Protein AF-A0A2G4JC98-F1 (afdb_monomer_lite)

Foldseek 3Di:
DVVLLVLLVVLLCLLLVLLCCLVVPVLVVQLVVQCVVPVPCSNVVSLVVSLVSLLVSLVSNVVSLVSNVVSLVVCCVVDDDDPVSVVLVVLSVLLNVLSVVLNVCVVCVVVSSVSSNVSSVVVVVVSVVD

Structure (mmCIF, N/CA/C/O backbone):
data_AF-A0A2G4JC98-F1
#
_entry.id   AF-A0A2G4JC98-F1
#
loop_
_atom_site.group_PDB
_atom_site.id
_atom_site.type_symbol
_atom_site.label_atom_id
_atom_site.label_alt_id
_atom_site.label_comp_id
_atom_site.label_asym_id
_atom_site.label_entity_id
_atom_site.label_seq_id
_atom_site.pdbx_PDB_ins_code
_atom_site.Cartn_x
_atom_site.Cartn_y
_atom_site.Cartn_z
_atom_site.occupancy
_atom_site.B_iso_or_equiv
_atom_site.auth_seq_id
_atom_site.auth_comp_id
_atom_site.auth_asym_id
_atom_site.auth_atom_id
_atom_site.pdbx_PDB_model_num
ATOM 1 N N . MET A 1 1 ? -17.998 -8.841 16.847 1.00 72.44 1 MET A N 1
ATOM 2 C CA . MET A 1 1 ? -16.601 -8.376 17.019 1.00 72.44 1 MET A CA 1
ATOM 3 C C . MET A 1 1 ? -15.626 -9.132 16.116 1.00 72.44 1 MET A C 1
ATOM 5 O O . MET A 1 1 ? -14.888 -8.475 15.397 1.00 72.44 1 MET A O 1
ATOM 9 N N . ILE A 1 2 ? -15.681 -10.474 16.037 1.00 82.62 2 ILE A N 1
ATOM 10 C CA . ILE A 1 2 ? -14.777 -11.268 15.171 1.00 82.62 2 ILE A CA 1
ATOM 11 C C . ILE A 1 2 ? -14.800 -10.835 13.691 1.00 82.62 2 ILE A C 1
ATOM 13 O O . ILE A 1 2 ? -13.745 -10.661 13.094 1.00 82.62 2 ILE A O 1
ATOM 1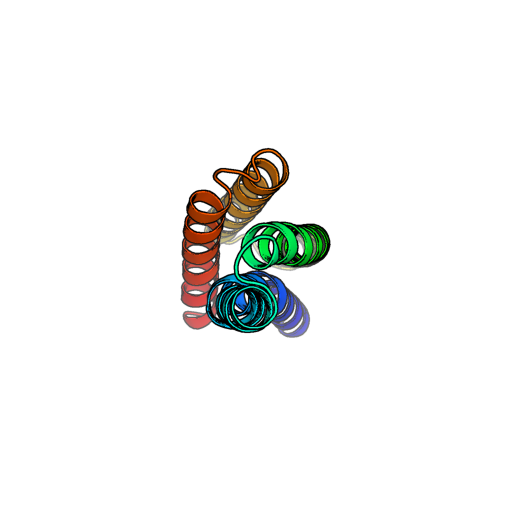7 N N . LEU A 1 3 ? -15.989 -10.584 13.122 1.00 86.38 3 LEU A N 1
ATOM 18 C CA . LEU A 1 3 ? -16.138 -10.205 11.710 1.00 86.38 3 LEU A CA 1
ATOM 19 C C . LEU A 1 3 ? -15.456 -8.869 11.397 1.00 86.38 3 LEU A C 1
ATOM 21 O O . LEU A 1 3 ? -14.743 -8.747 10.411 1.00 86.38 3 LEU A O 1
ATOM 25 N N . LEU A 1 4 ? -15.649 -7.870 12.257 1.00 85.56 4 LEU A N 1
ATOM 26 C CA . LEU A 1 4 ? -15.030 -6.558 12.097 1.00 85.56 4 LEU A CA 1
ATOM 27 C C . LEU A 1 4 ? -13.503 -6.633 12.212 1.00 85.56 4 LEU A C 1
ATOM 29 O O . LEU A 1 4 ? -12.804 -5.943 11.478 1.00 85.56 4 LEU A O 1
ATOM 33 N N . ARG A 1 5 ? -12.992 -7.481 13.115 1.00 85.81 5 ARG A N 1
ATOM 34 C CA . ARG A 1 5 ? -11.552 -7.721 13.258 1.00 85.81 5 ARG A CA 1
ATOM 35 C C . ARG A 1 5 ? -11.007 -8.402 12.006 1.00 85.81 5 ARG A C 1
ATOM 37 O O . ARG A 1 5 ? -9.992 -7.975 11.474 1.00 85.81 5 ARG A O 1
ATOM 44 N N . TYR A 1 6 ? -11.726 -9.396 11.492 1.00 89.38 6 TYR A N 1
ATOM 45 C CA . TYR A 1 6 ? -11.372 -10.071 10.250 1.00 89.38 6 TYR A CA 1
ATOM 46 C C . TYR A 1 6 ? -11.333 -9.103 9.059 1.00 89.38 6 TYR A C 1
ATOM 48 O O . TYR A 1 6 ? -10.345 -9.081 8.337 1.00 89.38 6 TYR A O 1
ATOM 56 N N . LEU A 1 7 ? -12.350 -8.249 8.892 1.00 91.25 7 LEU A N 1
ATOM 57 C CA . LEU A 1 7 ? -12.379 -7.229 7.835 1.00 91.25 7 LEU A CA 1
ATOM 58 C C . LEU A 1 7 ? -11.228 -6.226 7.963 1.00 91.25 7 LEU A C 1
ATOM 60 O O . LEU A 1 7 ? -10.615 -5.869 6.960 1.00 91.25 7 LEU A O 1
ATOM 64 N N . TYR A 1 8 ? -10.912 -5.799 9.187 1.00 89.81 8 TYR A N 1
ATOM 65 C CA . TYR A 1 8 ? -9.787 -4.907 9.454 1.00 89.81 8 TYR A CA 1
ATOM 66 C C . TYR A 1 8 ? -8.448 -5.542 9.053 1.00 89.81 8 TYR A C 1
ATOM 68 O O . TYR A 1 8 ? -7.672 -4.929 8.324 1.00 89.81 8 TYR A O 1
ATOM 76 N N . VAL A 1 9 ? -8.191 -6.782 9.483 1.00 90.50 9 VAL A N 1
ATOM 77 C CA . VAL A 1 9 ? -6.955 -7.507 9.153 1.00 90.50 9 VAL A CA 1
ATOM 78 C C . VAL A 1 9 ? -6.883 -7.816 7.661 1.00 90.50 9 VAL A C 1
ATOM 80 O O . VAL A 1 9 ? -5.826 -7.650 7.065 1.00 90.50 9 VAL A O 1
ATOM 83 N N . LEU A 1 10 ? -7.992 -8.208 7.033 1.00 93.50 10 LEU A N 1
ATOM 84 C CA . LEU A 1 10 ? -8.041 -8.462 5.596 1.00 93.50 10 LEU A CA 1
ATOM 85 C C . LEU A 1 10 ? -7.683 -7.202 4.801 1.00 93.50 10 LEU A C 1
ATOM 87 O O . LEU A 1 10 ? -6.835 -7.261 3.916 1.00 93.50 10 LEU A O 1
ATOM 91 N N . ALA A 1 11 ? -8.276 -6.057 5.145 1.00 93.50 11 ALA A N 1
ATOM 92 C CA . ALA A 1 11 ? -7.955 -4.781 4.514 1.00 93.50 11 ALA A CA 1
ATOM 93 C C . ALA A 1 11 ? -6.488 -4.378 4.749 1.00 93.50 11 ALA A C 1
ATOM 95 O O . ALA A 1 11 ? -5.815 -3.936 3.819 1.00 93.50 11 ALA A O 1
ATOM 96 N N . LEU A 1 12 ? -5.961 -4.607 5.958 1.00 92.19 12 LEU A N 1
ATOM 97 C CA . LEU A 1 12 ? -4.547 -4.388 6.259 1.00 92.19 12 LEU A CA 1
ATOM 98 C C . LEU A 1 12 ? -3.642 -5.275 5.393 1.00 92.19 12 LEU A C 1
ATOM 100 O O . LEU A 1 12 ? -2.667 -4.778 4.845 1.00 92.19 12 LEU A O 1
ATOM 104 N N . VAL A 1 13 ? -3.964 -6.562 5.236 1.00 94.12 13 VAL A N 1
ATOM 105 C CA . VAL A 1 13 ? -3.200 -7.507 4.405 1.00 94.12 13 VAL A CA 1
ATOM 106 C C . VAL A 1 13 ? -3.241 -7.104 2.936 1.00 94.12 13 VAL A C 1
ATOM 108 O O . VAL A 1 13 ? -2.204 -7.124 2.280 1.00 94.12 13 VAL A O 1
ATOM 111 N N . VAL A 1 14 ? -4.403 -6.706 2.417 1.00 95.12 14 VAL A N 1
ATOM 112 C CA . VAL A 1 14 ? -4.537 -6.252 1.026 1.00 95.12 14 VAL A CA 1
ATOM 113 C C . VAL A 1 14 ? -3.689 -5.004 0.779 1.00 95.12 14 VAL A C 1
ATOM 115 O O . VAL A 1 14 ? -2.949 -4.952 -0.202 1.00 95.12 14 VAL A O 1
ATOM 118 N N . TRP A 1 15 ? -3.737 -4.026 1.683 1.00 94.25 15 TRP A N 1
ATOM 119 C CA . TRP A 1 15 ? -2.981 -2.784 1.537 1.00 94.25 15 TRP A CA 1
ATOM 120 C C . TRP A 1 15 ? -1.474 -2.984 1.739 1.00 94.25 15 TRP A C 1
ATOM 122 O O . TRP A 1 15 ? -0.676 -2.667 0.856 1.00 94.25 15 TRP A O 1
ATOM 132 N N . LEU A 1 16 ? -1.078 -3.548 2.882 1.00 91.62 16 LEU A N 1
ATOM 133 C CA . LEU A 1 16 ? 0.321 -3.763 3.251 1.00 91.62 16 LEU A CA 1
ATOM 134 C C . LEU A 1 16 ? 0.981 -4.808 2.351 1.00 91.62 16 LEU A C 1
ATOM 136 O O . LEU A 1 16 ? 2.053 -4.571 1.799 1.00 91.62 16 LEU A O 1
ATOM 140 N N . GLY A 1 17 ? 0.333 -5.961 2.192 1.00 91.12 17 GLY A N 1
ATOM 141 C CA . GLY A 1 17 ? 0.822 -7.047 1.351 1.00 91.12 17 GLY A CA 1
ATOM 142 C C . GLY A 1 17 ? 0.917 -6.619 -0.107 1.00 91.12 17 GLY A C 1
ATOM 143 O O . GLY A 1 17 ? 1.919 -6.908 -0.755 1.00 91.12 17 GLY A O 1
ATOM 144 N N . GLY A 1 18 ? -0.056 -5.844 -0.595 1.00 92.25 18 GLY A N 1
ATOM 145 C CA . GLY A 1 18 ? -0.008 -5.248 -1.926 1.00 92.25 18 GLY A CA 1
ATOM 146 C C . GLY A 1 18 ? 1.234 -4.378 -2.137 1.00 92.25 18 GLY A C 1
ATOM 147 O O . GLY A 1 18 ? 1.933 -4.554 -3.132 1.00 92.25 18 GLY A O 1
ATOM 148 N N . MET A 1 19 ? 1.566 -3.494 -1.186 1.00 90.06 19 MET A N 1
ATOM 149 C CA . MET A 1 19 ? 2.775 -2.657 -1.265 1.00 90.06 19 MET A CA 1
ATOM 150 C C . MET A 1 19 ? 4.066 -3.479 -1.240 1.00 90.06 19 MET A C 1
ATOM 152 O O . MET A 1 19 ? 4.970 -3.229 -2.038 1.00 90.06 19 MET A O 1
ATOM 156 N N . VAL A 1 20 ? 4.145 -4.482 -0.362 1.00 91.25 20 VAL A N 1
ATOM 157 C CA . VAL A 1 20 ? 5.320 -5.359 -0.256 1.00 91.25 20 VAL A CA 1
ATOM 158 C C . VAL A 1 20 ? 5.523 -6.162 -1.541 1.00 91.25 20 VAL A C 1
ATOM 160 O O . VAL A 1 20 ? 6.639 -6.221 -2.051 1.00 91.25 20 VAL A O 1
ATOM 163 N N . VAL A 1 21 ? 4.459 -6.737 -2.108 1.00 93.81 21 VAL A N 1
ATOM 164 C CA . VAL A 1 21 ? 4.531 -7.487 -3.371 1.00 93.81 21 VAL A CA 1
ATOM 165 C C . VAL A 1 21 ? 4.878 -6.562 -4.537 1.00 93.81 21 VAL A C 1
ATOM 167 O O . VAL A 1 21 ? 5.707 -6.921 -5.374 1.00 93.81 21 VAL A O 1
ATOM 170 N N . ALA A 1 22 ? 4.307 -5.357 -4.583 1.00 91.19 22 ALA A N 1
ATOM 171 C CA . ALA A 1 22 ? 4.612 -4.388 -5.628 1.00 91.19 22 ALA A CA 1
ATOM 172 C C . ALA A 1 22 ? 6.097 -3.994 -5.624 1.00 91.19 22 ALA A C 1
ATOM 174 O O . ALA A 1 22 ? 6.755 -4.082 -6.658 1.00 91.19 22 ALA A O 1
ATOM 175 N N . GLY A 1 23 ? 6.644 -3.612 -4.467 1.00 88.81 23 GLY A N 1
ATOM 176 C CA . GLY A 1 23 ? 8.042 -3.188 -4.354 1.00 88.81 23 GLY A CA 1
ATOM 177 C C . GLY A 1 23 ? 9.050 -4.339 -4.414 1.00 88.81 23 GLY A C 1
ATOM 178 O O . GLY A 1 23 ? 10.089 -4.211 -5.053 1.00 88.81 23 GLY A O 1
ATOM 179 N N . GLY A 1 24 ? 8.751 -5.464 -3.763 1.00 90.19 24 GLY A N 1
ATOM 180 C CA . GLY A 1 24 ? 9.685 -6.582 -3.616 1.00 90.19 24 GLY A CA 1
ATOM 181 C C . GLY A 1 24 ? 9.687 -7.570 -4.779 1.00 90.19 24 GLY A C 1
ATOM 182 O O . GLY A 1 24 ? 10.698 -8.226 -5.009 1.00 90.19 24 GLY A O 1
ATOM 183 N N . VAL A 1 25 ? 8.576 -7.685 -5.515 1.00 95.00 25 VAL A N 1
ATOM 184 C CA . VAL A 1 25 ? 8.422 -8.693 -6.577 1.00 95.00 25 VAL A CA 1
ATOM 185 C C . VAL A 1 25 ? 8.084 -8.046 -7.912 1.00 95.00 25 VAL A C 1
ATOM 187 O O . VAL A 1 25 ? 8.796 -8.267 -8.893 1.00 95.00 25 VAL A O 1
ATOM 190 N N . ALA A 1 26 ? 7.030 -7.228 -7.973 1.00 94.12 26 ALA A N 1
ATOM 191 C CA . ALA A 1 26 ? 6.547 -6.694 -9.244 1.00 94.12 26 ALA A CA 1
ATOM 192 C C . ALA A 1 26 ? 7.549 -5.721 -9.881 1.00 94.12 26 ALA A C 1
ATOM 194 O O . ALA A 1 26 ? 7.880 -5.885 -11.053 1.00 94.12 26 ALA A O 1
ATOM 195 N N . ALA A 1 27 ? 8.081 -4.757 -9.121 1.00 92.81 27 ALA A N 1
ATOM 196 C CA . ALA A 1 27 ? 9.081 -3.816 -9.625 1.00 92.81 27 ALA A CA 1
ATOM 197 C C . ALA A 1 27 ? 10.324 -4.531 -10.190 1.00 92.81 27 ALA A C 1
ATOM 199 O O . ALA A 1 27 ? 10.599 -4.351 -11.377 1.00 92.81 27 ALA A O 1
ATOM 200 N N . PRO A 1 28 ? 11.046 -5.384 -9.434 1.00 95.19 28 PRO A N 1
ATOM 201 C CA . PRO A 1 28 ? 12.211 -6.086 -9.972 1.00 95.19 28 PRO A CA 1
ATOM 202 C C . PRO A 1 28 ? 11.891 -6.897 -11.230 1.00 95.19 28 PRO A C 1
ATOM 204 O O . PRO A 1 28 ? 12.647 -6.842 -12.195 1.00 95.19 28 PRO A O 1
ATOM 207 N N . SER A 1 29 ? 10.742 -7.579 -11.252 1.00 96.88 29 SER A N 1
ATOM 208 C CA . SER A 1 29 ? 10.322 -8.399 -12.394 1.00 96.88 29 SER A CA 1
ATOM 209 C C . SER A 1 29 ? 10.063 -7.557 -13.646 1.00 96.88 29 SER A C 1
ATOM 211 O O . SER A 1 29 ? 10.560 -7.880 -14.723 1.00 96.88 29 SER A O 1
ATOM 213 N N . ILE A 1 30 ? 9.327 -6.448 -13.514 1.00 96.56 30 ILE A N 1
ATOM 214 C CA . ILE A 1 30 ? 9.005 -5.548 -14.632 1.00 96.56 30 ILE A CA 1
ATOM 215 C C . ILE A 1 30 ? 10.281 -4.910 -15.190 1.00 96.56 30 ILE A C 1
ATOM 217 O O . ILE A 1 30 ? 10.475 -4.872 -16.405 1.00 96.56 30 ILE A O 1
ATOM 221 N N . PHE A 1 31 ? 11.161 -4.419 -14.313 1.00 95.38 31 PHE A N 1
ATOM 222 C CA . PHE A 1 31 ? 12.402 -3.772 -14.732 1.00 95.38 31 PHE A CA 1
ATOM 223 C C . PHE A 1 31 ? 13.389 -4.756 -15.363 1.00 95.38 31 PHE A C 1
ATOM 225 O O . PHE A 1 31 ? 14.001 -4.392 -16.364 1.00 95.38 31 PHE A O 1
ATOM 232 N N . ALA A 1 32 ? 13.518 -5.977 -14.834 1.00 96.50 32 ALA A N 1
ATOM 233 C CA . ALA A 1 32 ? 14.392 -7.000 -15.403 1.00 96.50 32 ALA A CA 1
ATOM 234 C C . ALA A 1 32 ? 13.962 -7.374 -16.828 1.00 96.50 32 ALA A C 1
ATOM 236 O O . ALA A 1 32 ? 14.750 -7.242 -17.760 1.00 96.50 32 ALA A O 1
ATOM 237 N N . VAL A 1 33 ? 12.687 -7.737 -17.010 1.00 97.38 33 VAL A N 1
ATOM 238 C CA . VAL A 1 33 ? 12.165 -8.192 -18.309 1.00 97.38 33 VAL A CA 1
ATOM 239 C C . VAL A 1 33 ? 12.223 -7.084 -19.364 1.00 97.38 33 VAL A C 1
ATOM 241 O O . VAL A 1 33 ? 12.646 -7.321 -20.493 1.00 97.38 33 VAL A O 1
ATOM 244 N N . LEU A 1 34 ? 11.817 -5.856 -19.024 1.00 96.44 34 LEU A N 1
ATOM 245 C CA . LEU A 1 34 ? 11.756 -4.777 -20.015 1.00 96.44 34 LEU A CA 1
ATOM 246 C C . LEU A 1 34 ? 13.132 -4.213 -20.377 1.00 96.44 34 LEU A C 1
ATOM 248 O O . LEU A 1 34 ? 13.330 -3.835 -21.530 1.00 96.44 34 LEU A O 1
ATOM 252 N N . GLN A 1 35 ? 14.080 -4.161 -19.435 1.00 95.50 35 GLN A N 1
ATOM 253 C CA . GLN A 1 35 ? 15.458 -3.758 -19.742 1.00 95.50 35 GLN A CA 1
ATOM 254 C C . GLN A 1 35 ? 16.180 -4.796 -20.602 1.00 95.50 35 GLN A C 1
ATOM 256 O O . GLN A 1 35 ? 16.955 -4.407 -21.473 1.00 95.50 35 GLN A O 1
ATOM 261 N N . GLU A 1 36 ? 15.914 -6.085 -20.382 1.00 96.12 36 GLU A N 1
ATOM 262 C CA . GLU A 1 36 ? 16.445 -7.163 -21.220 1.00 96.12 36 GLU A CA 1
ATOM 263 C C . GLU A 1 36 ? 15.876 -7.096 -22.644 1.00 96.12 36 GLU A C 1
ATOM 265 O O . GLU A 1 36 ? 16.622 -7.223 -23.612 1.00 96.12 36 GLU A O 1
ATOM 270 N N . TRP A 1 37 ? 14.575 -6.816 -22.782 1.00 95.38 37 TRP A N 1
ATOM 271 C CA . TRP A 1 37 ? 13.928 -6.668 -24.087 1.00 95.38 37 TRP A CA 1
ATOM 272 C C . TRP A 1 37 ? 14.450 -5.468 -24.895 1.00 95.38 37 TRP A C 1
ATOM 274 O O . TRP A 1 37 ? 14.668 -5.586 -26.101 1.00 95.38 37 TRP A O 1
ATOM 284 N N . ASN A 1 38 ? 14.650 -4.310 -24.254 1.00 94.12 38 ASN A N 1
ATOM 285 C CA . ASN A 1 38 ? 15.201 -3.122 -24.907 1.00 94.12 38 ASN A CA 1
ATOM 286 C C . ASN A 1 38 ? 16.119 -2.336 -23.948 1.00 94.12 38 ASN A C 1
ATOM 288 O O . ASN A 1 38 ? 15.619 -1.622 -23.073 1.00 94.12 38 ASN A O 1
ATOM 292 N N . PRO A 1 39 ? 17.450 -2.373 -24.144 1.00 91.31 39 PRO A N 1
ATOM 293 C CA . PRO A 1 39 ? 18.401 -1.715 -23.245 1.00 91.31 39 PRO A CA 1
ATOM 294 C C . PRO A 1 39 ? 18.292 -0.184 -23.213 1.00 91.31 39 PRO A C 1
ATOM 296 O O . PRO A 1 39 ? 18.697 0.436 -22.230 1.00 91.31 39 PRO A O 1
ATOM 299 N N . VAL A 1 40 ? 17.770 0.434 -24.279 1.00 90.94 40 VAL A N 1
ATOM 300 C CA . VAL A 1 40 ? 17.716 1.896 -24.432 1.00 90.94 40 VAL A CA 1
ATOM 301 C C . VAL A 1 40 ? 16.454 2.467 -23.786 1.00 90.94 40 VAL A C 1
ATOM 303 O O . VAL A 1 40 ? 16.534 3.398 -22.987 1.00 90.94 40 VAL A O 1
ATOM 306 N N . GLU A 1 41 ? 15.285 1.894 -24.083 1.00 93.75 41 GLU A N 1
ATOM 307 C CA . GLU A 1 41 ? 13.992 2.430 -23.623 1.00 93.75 41 GLU A CA 1
ATOM 308 C C . GLU A 1 41 ? 13.333 1.607 -22.509 1.00 93.75 41 GLU A C 1
ATOM 310 O O . GLU A 1 41 ? 12.465 2.109 -21.787 1.00 93.75 41 GLU A O 1
ATOM 315 N N . GLY A 1 42 ? 13.756 0.357 -22.316 1.00 92.75 42 GLY A N 1
ATOM 316 C CA . GLY A 1 42 ? 13.111 -0.604 -21.424 1.00 92.75 42 GLY A CA 1
ATOM 317 C C . GLY A 1 42 ? 13.020 -0.138 -19.976 1.00 92.75 42 GLY A C 1
ATOM 318 O O . GLY A 1 42 ? 11.999 -0.339 -19.322 1.00 92.75 42 GLY A O 1
ATOM 319 N N . ARG A 1 43 ? 14.037 0.579 -19.481 1.00 92.56 43 ARG A N 1
ATOM 320 C CA . ARG A 1 43 ? 14.016 1.171 -18.132 1.00 92.56 43 ARG A CA 1
ATOM 321 C C . ARG A 1 43 ? 12.930 2.238 -17.978 1.00 92.56 43 ARG A C 1
ATOM 323 O O . ARG A 1 43 ? 12.275 2.287 -16.939 1.00 92.56 43 ARG A O 1
ATOM 330 N N . VAL A 1 44 ? 12.746 3.092 -18.984 1.00 93.81 44 VAL A N 1
ATOM 331 C CA . VAL A 1 44 ? 11.735 4.160 -18.951 1.00 93.81 44 VAL A CA 1
ATOM 332 C C . VAL A 1 44 ? 10.339 3.553 -19.041 1.00 93.81 44 VAL A C 1
ATOM 334 O O . VAL A 1 44 ? 9.455 3.929 -18.271 1.00 93.81 44 VAL A O 1
ATOM 337 N N . LEU A 1 45 ? 10.150 2.574 -19.929 1.00 95.12 45 LEU A N 1
ATOM 338 C CA . LEU A 1 45 ? 8.883 1.864 -20.063 1.00 95.12 45 LEU A CA 1
ATOM 339 C C . LEU A 1 45 ? 8.523 1.100 -18.780 1.00 95.12 45 LEU A C 1
ATOM 341 O O . LEU A 1 45 ? 7.389 1.199 -18.321 1.00 95.12 45 LEU A O 1
ATOM 345 N N . ALA A 1 46 ? 9.492 0.431 -18.149 1.00 94.56 46 ALA A N 1
ATOM 346 C CA . ALA A 1 46 ? 9.307 -0.233 -16.859 1.00 94.56 46 ALA A CA 1
ATOM 347 C C . ALA A 1 46 ? 8.851 0.732 -15.764 1.00 94.56 46 ALA A C 1
ATOM 349 O O . ALA A 1 46 ? 7.914 0.424 -15.030 1.00 94.56 46 ALA A O 1
ATOM 350 N N . GLY A 1 47 ? 9.454 1.923 -15.703 1.00 92.00 47 GLY A N 1
ATOM 351 C CA . GLY A 1 47 ? 9.025 2.978 -14.788 1.00 92.00 47 GLY A CA 1
ATOM 352 C C . GLY A 1 47 ? 7.578 3.415 -15.018 1.00 92.00 47 GLY A C 1
ATOM 353 O O . GLY A 1 47 ? 6.837 3.580 -14.055 1.00 92.00 47 GLY A O 1
ATOM 354 N N . ARG A 1 48 ? 7.143 3.543 -16.279 1.00 93.38 48 ARG A N 1
ATOM 355 C CA . ARG A 1 48 ? 5.750 3.894 -16.616 1.00 93.38 48 ARG A CA 1
ATOM 356 C C . ARG A 1 48 ? 4.768 2.790 -16.234 1.00 93.38 48 ARG A C 1
ATOM 358 O O . ARG A 1 48 ? 3.753 3.077 -15.609 1.00 93.38 48 ARG A O 1
ATOM 365 N N . VAL A 1 49 ? 5.079 1.537 -16.573 1.00 94.88 49 VAL A N 1
ATOM 366 C CA . VAL A 1 49 ? 4.233 0.380 -16.238 1.00 94.88 49 VAL A CA 1
ATOM 367 C C . VAL A 1 49 ? 4.117 0.227 -14.724 1.00 94.88 49 VAL A C 1
ATOM 369 O O . VAL A 1 49 ? 3.015 0.095 -14.199 1.00 94.88 49 VAL A O 1
ATOM 372 N N . PHE A 1 50 ? 5.239 0.289 -14.007 1.00 92.75 50 PHE A N 1
ATOM 373 C CA . PHE A 1 50 ? 5.225 0.197 -12.552 1.00 92.75 50 PHE A CA 1
ATOM 374 C C . PHE A 1 50 ? 4.520 1.396 -11.902 1.00 92.75 50 PHE A C 1
ATOM 376 O O . PHE A 1 50 ? 3.785 1.212 -10.936 1.00 9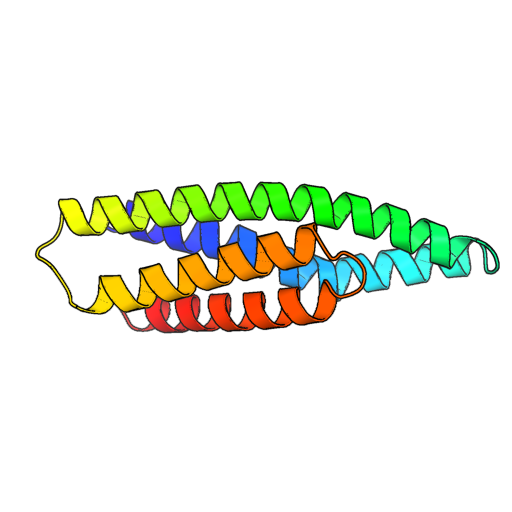2.75 50 PHE A O 1
ATOM 383 N N . GLY A 1 51 ? 4.674 2.604 -12.454 1.00 91.19 51 GLY A N 1
ATOM 384 C CA . GLY A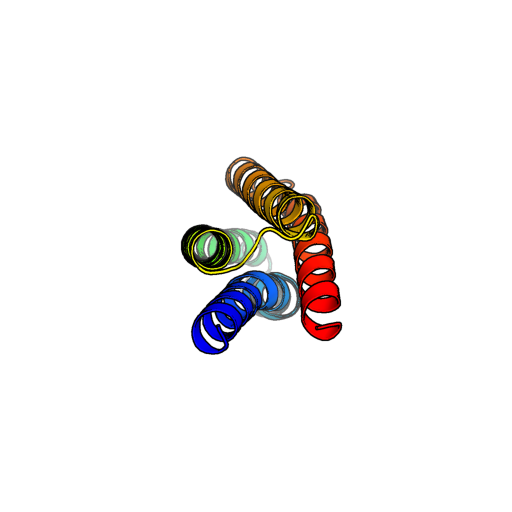 1 51 ? 3.950 3.796 -12.008 1.00 91.19 51 GLY A CA 1
ATOM 385 C C . GLY A 1 51 ? 2.430 3.649 -12.125 1.00 91.19 51 GLY A C 1
ATOM 386 O O . GLY A 1 51 ? 1.716 3.934 -11.168 1.00 91.19 51 GLY A O 1
ATOM 387 N N . GLU A 1 52 ? 1.937 3.119 -13.245 1.00 93.50 52 GLU A N 1
ATOM 388 C CA . GLU A 1 52 ? 0.512 2.812 -13.439 1.00 93.50 52 GLU A CA 1
ATOM 389 C C . GLU A 1 52 ? 0.011 1.756 -12.436 1.00 93.50 52 GLU A C 1
ATOM 391 O O . GLU A 1 52 ? -1.071 1.887 -11.859 1.00 93.50 52 GLU A O 1
ATOM 396 N N . VAL A 1 53 ? 0.809 0.714 -12.174 1.00 92.69 53 VAL A N 1
ATOM 397 C CA . VAL A 1 53 ? 0.491 -0.295 -11.148 1.00 92.69 53 VAL A CA 1
ATOM 398 C C . VAL A 1 53 ? 0.404 0.344 -9.760 1.00 92.69 53 VAL A C 1
ATOM 400 O O . VAL A 1 53 ? -0.548 0.069 -9.028 1.00 92.69 53 VAL A O 1
ATOM 403 N N . LEU A 1 54 ? 1.353 1.216 -9.405 1.00 90.50 54 LEU A N 1
ATOM 404 C CA . LEU A 1 54 ? 1.335 1.945 -8.135 1.00 90.50 54 LEU A CA 1
ATOM 405 C C . LEU A 1 54 ? 0.099 2.834 -8.006 1.00 90.50 54 LEU A C 1
ATOM 407 O O . LEU A 1 54 ? -0.529 2.822 -6.952 1.00 90.50 54 LEU A O 1
ATOM 411 N N . GLN A 1 55 ? -0.307 3.535 -9.067 1.00 91.19 55 GLN A N 1
ATOM 412 C CA . GLN A 1 55 ? -1.495 4.388 -9.033 1.00 91.19 55 GLN A CA 1
ATOM 413 C C . GLN A 1 55 ? -2.762 3.586 -8.702 1.00 91.19 55 GLN A C 1
ATOM 415 O O . GLN A 1 55 ? -3.562 3.979 -7.851 1.00 91.19 55 GLN A O 1
ATOM 420 N N . ARG A 1 56 ? -2.926 2.405 -9.308 1.00 93.25 56 ARG A N 1
ATOM 421 C CA . ARG A 1 56 ? -4.034 1.487 -8.984 1.00 93.25 56 ARG A CA 1
ATOM 422 C C . ARG A 1 56 ? -3.934 0.953 -7.558 1.00 93.25 56 ARG A C 1
ATOM 424 O O . ARG A 1 56 ? -4.950 0.795 -6.881 1.00 93.25 56 ARG A O 1
ATOM 431 N N . LEU A 1 57 ? -2.715 0.693 -7.094 1.00 92.38 57 LEU A N 1
ATOM 432 C CA . LEU A 1 57 ? -2.467 0.227 -5.739 1.00 92.38 57 LEU A CA 1
ATOM 433 C C . LEU A 1 57 ? -2.781 1.301 -4.689 1.00 92.38 57 LEU A C 1
ATOM 435 O O . LEU A 1 57 ? -3.292 0.960 -3.625 1.00 92.38 57 LEU A O 1
ATOM 439 N N . TYR A 1 58 ? -2.552 2.584 -4.981 1.00 91.19 58 TYR A N 1
ATOM 440 C CA . TYR A 1 58 ? -2.948 3.686 -4.100 1.00 91.19 58 TYR A CA 1
ATOM 441 C C . TYR A 1 58 ? -4.464 3.771 -3.946 1.00 91.19 58 TYR A C 1
ATOM 443 O O . TYR A 1 58 ? -4.951 3.841 -2.818 1.00 91.19 58 TYR A O 1
ATOM 451 N N . TRP A 1 59 ? -5.222 3.636 -5.038 1.00 93.19 59 TRP A N 1
ATOM 452 C CA . TRP A 1 59 ? -6.685 3.538 -4.971 1.00 93.19 59 TRP A CA 1
ATOM 453 C C . TRP A 1 59 ? -7.158 2.360 -4.112 1.00 93.19 59 TRP A C 1
ATOM 455 O O . TRP A 1 59 ? -8.047 2.523 -3.272 1.00 93.19 59 TRP A O 1
ATOM 465 N N . LEU A 1 60 ? -6.532 1.189 -4.266 1.00 94.00 60 LEU A N 1
ATOM 466 C CA . LEU A 1 60 ? -6.810 0.025 -3.422 1.00 94.00 60 LEU A CA 1
ATOM 467 C C . LEU A 1 60 ? -6.443 0.283 -1.950 1.00 94.00 60 LEU A C 1
ATOM 469 O O . LEU A 1 60 ? -7.163 -0.145 -1.045 1.00 94.00 60 LEU A O 1
ATOM 473 N N . GLY A 1 61 ? -5.355 1.014 -1.707 1.00 92.44 61 GLY A N 1
ATOM 474 C CA . GLY A 1 61 ? -4.933 1.465 -0.385 1.00 92.44 61 GLY A CA 1
ATOM 475 C C . GLY A 1 61 ? -5.966 2.377 0.272 1.00 92.44 61 GLY A C 1
ATOM 476 O O . GLY A 1 61 ? -6.347 2.133 1.414 1.00 92.44 61 GLY A O 1
ATOM 477 N N . TYR A 1 62 ? -6.507 3.360 -0.453 1.00 93.31 62 TYR A N 1
ATOM 478 C CA . TYR A 1 62 ? -7.572 4.232 0.056 1.00 93.31 62 TYR A CA 1
ATOM 479 C C . TYR A 1 62 ? -8.863 3.464 0.353 1.00 93.31 62 TYR A C 1
ATOM 481 O O . TYR A 1 62 ? -9.476 3.680 1.400 1.00 93.31 62 TYR A O 1
ATOM 489 N N . ALA A 1 63 ? -9.250 2.523 -0.514 1.00 95.50 63 ALA A N 1
ATOM 490 C CA . ALA A 1 63 ? -10.396 1.652 -0.263 1.00 95.50 63 ALA A CA 1
ATOM 491 C C . ALA A 1 63 ? -10.193 0.803 1.005 1.00 95.50 63 ALA A C 1
ATOM 493 O O . ALA A 1 63 ? -11.076 0.725 1.860 1.00 95.50 63 ALA A O 1
ATOM 494 N N . SER A 1 64 ? -9.002 0.225 1.171 1.00 93.69 64 SER A N 1
ATOM 495 C CA . SER A 1 64 ? -8.640 -0.568 2.350 1.00 93.69 64 SER A CA 1
ATOM 496 C C . SER A 1 64 ? -8.628 0.283 3.622 1.00 93.69 64 SER A C 1
ATOM 498 O O . SER A 1 64 ? -9.185 -0.120 4.642 1.00 93.69 64 SER A O 1
ATOM 500 N N . ALA A 1 65 ? -8.080 1.497 3.555 1.00 92.50 65 ALA A N 1
ATOM 501 C CA . ALA A 1 65 ? -8.087 2.448 4.659 1.00 92.50 65 ALA A CA 1
ATOM 502 C C . ALA A 1 65 ? -9.512 2.830 5.084 1.00 92.50 65 ALA A C 1
ATOM 504 O O . ALA A 1 65 ? -9.799 2.878 6.281 1.00 92.50 65 ALA A O 1
ATOM 505 N N . ALA A 1 66 ? -10.422 3.043 4.128 1.00 94.12 66 ALA A N 1
ATOM 506 C CA . ALA A 1 66 ? -11.827 3.315 4.417 1.00 94.12 66 ALA A CA 1
ATOM 507 C C . ALA A 1 66 ? -12.490 2.137 5.149 1.00 94.12 66 ALA A C 1
ATOM 509 O O . ALA A 1 66 ? -13.134 2.338 6.181 1.00 94.12 66 ALA A O 1
ATOM 510 N N . VAL A 1 67 ? -12.271 0.903 4.680 1.00 94.44 67 VAL A N 1
ATOM 511 C CA . VAL A 1 67 ? -12.771 -0.312 5.346 1.00 94.44 67 VAL A CA 1
ATOM 512 C C . VAL A 1 67 ? -12.224 -0.420 6.771 1.00 94.44 67 VAL A C 1
ATOM 514 O O . VAL A 1 67 ? -12.992 -0.638 7.709 1.00 94.44 67 VAL A O 1
ATOM 517 N N . MET A 1 68 ? -10.919 -0.209 6.960 1.00 91.00 68 MET A N 1
ATOM 518 C CA . MET A 1 68 ? -10.282 -0.236 8.279 1.00 91.00 68 MET A CA 1
ATOM 519 C C . MET A 1 68 ? -10.843 0.844 9.206 1.00 91.00 68 MET A C 1
ATOM 521 O O . MET A 1 68 ? -11.128 0.559 10.368 1.00 91.00 68 MET A O 1
ATOM 525 N N . PHE A 1 69 ? -11.051 2.062 8.705 1.00 91.00 69 PHE A N 1
ATOM 526 C CA . PHE A 1 69 ? -11.588 3.172 9.487 1.00 91.00 69 PHE A CA 1
ATOM 527 C C . PHE A 1 69 ? -13.032 2.911 9.928 1.00 91.00 69 PHE A C 1
ATOM 529 O O . PHE A 1 69 ? -13.368 3.110 11.098 1.00 91.00 69 PHE A O 1
ATOM 536 N N . VAL A 1 70 ? -13.879 2.398 9.029 1.00 91.31 70 VAL A N 1
ATOM 537 C CA . VAL A 1 70 ? -15.258 2.000 9.353 1.00 91.31 70 VAL A CA 1
ATOM 538 C C . VAL A 1 70 ? -15.255 0.869 10.379 1.00 91.31 70 VAL A C 1
ATOM 540 O O . VAL A 1 70 ? -15.975 0.943 11.377 1.00 91.31 70 VAL A O 1
ATOM 543 N N . ALA A 1 71 ? -14.405 -0.143 10.192 1.00 89.12 71 ALA A N 1
ATOM 544 C CA . ALA A 1 71 ? -14.319 -1.280 11.100 1.00 89.12 71 ALA A CA 1
ATOM 545 C C . ALA A 1 71 ? -13.845 -0.881 12.509 1.00 89.12 71 ALA A C 1
ATOM 547 O O . ALA A 1 71 ? -14.386 -1.368 13.507 1.00 89.12 71 ALA A O 1
ATOM 548 N N . LEU A 1 72 ? -12.873 0.032 12.598 1.00 85.94 72 LEU A N 1
ATOM 549 C CA . LEU A 1 72 ? -12.365 0.579 13.857 1.00 85.94 72 LEU A CA 1
ATOM 550 C C . LEU A 1 72 ? -13.432 1.438 14.559 1.00 85.94 72 LEU A C 1
ATOM 552 O O . LEU A 1 72 ? -13.656 1.306 15.765 1.00 85.94 72 LEU A O 1
ATOM 556 N N . THR A 1 73 ? -14.123 2.293 13.801 1.00 86.75 73 THR A N 1
ATOM 557 C CA . THR A 1 73 ? -15.181 3.176 14.317 1.00 86.75 73 THR A CA 1
ATOM 558 C C . THR A 1 73 ? -16.365 2.374 14.846 1.00 86.75 73 THR A C 1
ATOM 560 O O . THR A 1 73 ? -16.845 2.630 15.951 1.00 86.75 73 THR A O 1
ATOM 563 N N . LEU A 1 74 ? -16.810 1.354 14.109 1.00 87.19 74 LEU A N 1
ATOM 564 C CA . LEU A 1 74 ? -17.935 0.521 14.523 1.00 87.19 74 LEU A CA 1
ATOM 565 C C . LEU A 1 74 ? -17.581 -0.335 15.750 1.00 87.19 74 LEU A C 1
ATOM 567 O O . LEU A 1 74 ? -18.410 -0.485 16.645 1.00 87.19 74 LEU A O 1
ATOM 571 N N . HIS A 1 75 ? -16.330 -0.797 15.871 1.00 82.38 75 HIS A N 1
ATOM 572 C CA . HIS A 1 75 ? -15.835 -1.405 17.112 1.00 82.38 75 HIS A CA 1
ATOM 573 C C . HIS A 1 75 ? -15.922 -0.462 18.314 1.00 82.38 75 HIS A C 1
ATOM 575 O O . HIS A 1 75 ? -16.299 -0.895 19.401 1.00 82.38 75 HIS A O 1
ATOM 581 N N . ARG A 1 76 ? -15.597 0.824 18.132 1.00 78.06 76 ARG A N 1
ATOM 582 C CA . ARG A 1 76 ? -15.702 1.834 19.194 1.00 78.06 76 ARG A CA 1
ATOM 583 C C . ARG A 1 76 ? -17.149 2.106 19.606 1.00 78.06 76 ARG A C 1
ATOM 585 O O . ARG A 1 76 ? -17.391 2.381 20.776 1.00 78.06 76 ARG A O 1
ATOM 592 N N . LEU A 1 77 ? -18.089 2.088 18.664 1.00 82.44 77 LEU A N 1
ATOM 593 C CA . LEU A 1 77 ? -19.508 2.330 18.951 1.00 82.44 77 LEU A CA 1
ATOM 594 C C . LEU A 1 77 ? -20.169 1.130 19.643 1.00 82.44 77 LEU A C 1
ATOM 596 O O . LEU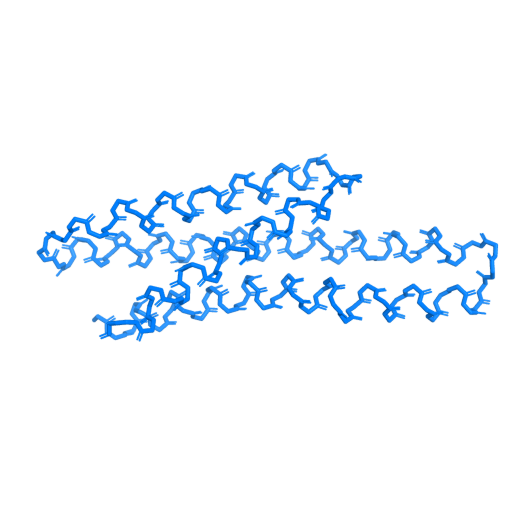 A 1 77 ? -21.025 1.320 20.501 1.00 82.44 77 LEU A O 1
ATOM 600 N N . LEU A 1 78 ? -19.754 -0.090 19.292 1.00 80.94 78 LEU A N 1
ATOM 601 C CA . LEU A 1 78 ? -20.328 -1.336 19.811 1.00 80.94 78 LEU A CA 1
ATOM 602 C C . LEU A 1 78 ? -19.613 -1.889 21.061 1.00 80.94 78 LEU A C 1
ATOM 604 O O . LEU A 1 78 ? -20.098 -2.851 21.653 1.00 80.94 78 LEU A O 1
ATOM 608 N N . GLY A 1 79 ? -18.464 -1.332 21.461 1.00 67.69 79 GLY A N 1
ATOM 609 C CA . GLY A 1 79 ? -17.658 -1.804 22.593 1.00 67.69 79 GLY A CA 1
ATOM 610 C C . GLY A 1 79 ? -17.291 -0.695 23.584 1.00 67.69 79 GLY A C 1
ATOM 611 O O . GLY A 1 79 ? -16.965 0.425 23.192 1.00 67.69 79 GLY A O 1
ATOM 612 N N . ALA A 1 80 ? -17.313 -1.005 24.886 1.00 55.22 80 ALA A N 1
ATOM 613 C CA . ALA A 1 80 ? -16.920 -0.072 25.943 1.00 55.22 80 ALA A CA 1
ATOM 614 C C . ALA A 1 80 ? -15.450 0.371 25.774 1.00 55.22 80 ALA A C 1
ATOM 616 O O . ALA A 1 80 ? -14.534 -0.444 25.681 1.00 55.22 80 ALA A O 1
ATOM 617 N N . ARG A 1 81 ? -15.267 1.693 25.694 1.00 59.59 81 ARG A N 1
ATOM 618 C CA . ARG A 1 81 ? -14.071 2.442 25.264 1.00 59.59 81 ARG A CA 1
ATOM 619 C C . ARG A 1 81 ? -12.723 1.917 25.801 1.00 59.59 81 ARG A C 1
ATOM 621 O O . ARG A 1 81 ? -12.398 2.173 26.959 1.00 59.59 81 ARG A O 1
ATOM 628 N N . PRO A 1 82 ? -11.848 1.367 24.939 1.00 57.91 82 PRO A N 1
ATOM 629 C CA . PRO A 1 82 ? -10.435 1.198 25.251 1.00 57.91 82 PRO A CA 1
ATOM 630 C C . PRO A 1 82 ? -9.605 2.406 24.776 1.00 57.91 82 PRO A C 1
ATOM 632 O O . PRO A 1 82 ? -9.755 2.885 23.651 1.00 57.91 82 PRO A O 1
ATOM 635 N N . ILE A 1 83 ? -8.631 2.820 25.595 1.00 58.50 83 ILE A N 1
ATOM 636 C CA . ILE A 1 83 ? -7.566 3.807 25.287 1.00 58.50 83 ILE A CA 1
ATOM 637 C C . ILE A 1 83 ? -6.794 3.459 23.993 1.00 58.50 83 ILE A C 1
ATOM 639 O O . ILE A 1 83 ? -6.265 4.330 23.306 1.00 58.50 83 ILE A O 1
ATOM 643 N N . ARG A 1 84 ? -6.791 2.178 23.605 1.00 70.12 84 ARG A N 1
ATOM 644 C CA . ARG A 1 84 ? -6.075 1.626 22.442 1.00 70.12 84 ARG A CA 1
ATOM 645 C C . ARG A 1 84 ? -6.610 2.108 21.085 1.00 70.12 84 ARG A C 1
ATOM 647 O O . ARG A 1 84 ? -5.887 2.023 20.096 1.00 70.12 84 ARG A O 1
ATOM 654 N N . TYR A 1 85 ? -7.834 2.648 21.032 1.00 75.44 85 TYR A N 1
ATOM 655 C CA . TYR A 1 85 ? -8.422 3.192 19.800 1.00 75.44 85 TYR A CA 1
ATOM 656 C C . TYR A 1 85 ? -7.598 4.350 19.226 1.00 75.44 85 TYR A C 1
ATOM 658 O O . TYR A 1 85 ? -7.358 4.395 18.023 1.00 75.44 85 TYR A O 1
ATOM 666 N N . GLY A 1 86 ? -7.152 5.274 20.089 1.00 78.62 86 GLY A N 1
ATOM 667 C CA . GLY A 1 86 ? -6.438 6.476 19.654 1.00 78.62 86 GLY A CA 1
ATOM 668 C C . GLY A 1 86 ? -5.142 6.136 18.924 1.00 78.62 86 GLY A C 1
ATOM 669 O O . GLY A 1 86 ? -4.901 6.645 17.840 1.00 78.62 86 GLY A O 1
ATOM 670 N N . VAL A 1 87 ? -4.362 5.197 19.464 1.00 84.06 87 VAL A N 1
ATOM 671 C CA . VAL A 1 87 ? -3.093 4.760 18.862 1.00 84.06 87 VAL A CA 1
ATOM 672 C C . VAL A 1 87 ? -3.312 4.154 17.473 1.00 84.06 87 VAL A C 1
ATOM 674 O O . VAL A 1 87 ? -2.652 4.563 16.521 1.00 84.06 87 VAL A O 1
ATOM 677 N N . ARG A 1 88 ? -4.271 3.228 17.325 1.00 83.81 88 ARG A N 1
ATOM 678 C CA . ARG A 1 88 ? -4.555 2.587 16.028 1.00 83.81 88 ARG A CA 1
ATOM 679 C C . ARG A 1 88 ? -5.069 3.579 14.993 1.00 83.81 88 ARG A C 1
ATOM 681 O O . ARG A 1 88 ? -4.617 3.549 13.855 1.00 83.81 88 ARG A O 1
ATOM 688 N N . ALA A 1 89 ? -5.979 4.466 15.392 1.00 86.75 89 ALA A N 1
ATOM 689 C CA . ALA A 1 89 ? -6.510 5.496 14.508 1.00 86.75 89 ALA A CA 1
ATOM 690 C C . ALA A 1 89 ? -5.406 6.450 14.027 1.00 86.75 89 ALA A C 1
ATOM 692 O O . ALA A 1 89 ? -5.378 6.789 12.848 1.00 86.75 89 ALA A O 1
ATOM 693 N N . THR A 1 90 ? -4.469 6.829 14.902 1.00 88.44 90 THR A N 1
ATOM 694 C CA . THR A 1 90 ?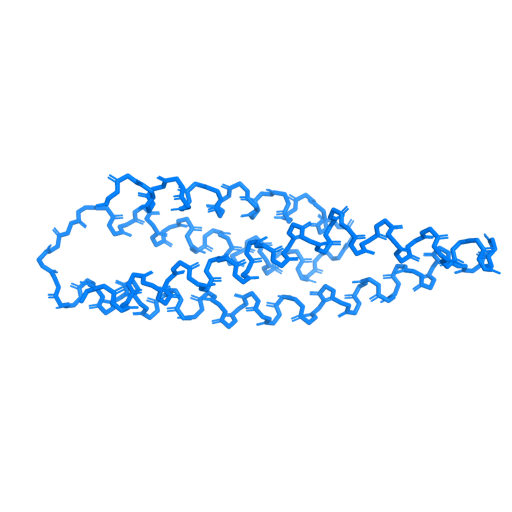 -3.336 7.686 14.529 1.00 88.44 90 THR A CA 1
ATOM 695 C C . THR A 1 90 ? -2.370 6.984 13.575 1.00 88.44 90 THR A C 1
ATOM 697 O O . THR A 1 90 ? -1.944 7.604 12.606 1.00 88.44 90 THR A O 1
ATOM 700 N N . ILE A 1 91 ? -2.050 5.702 13.795 1.00 88.81 91 ILE A N 1
ATOM 701 C CA . ILE A 1 91 ? -1.194 4.935 12.869 1.00 88.81 91 ILE A CA 1
ATOM 702 C C . ILE A 1 91 ? -1.889 4.757 11.513 1.00 88.81 91 ILE A C 1
ATOM 704 O O . ILE A 1 91 ? -1.273 4.940 10.468 1.00 88.81 91 ILE A O 1
ATOM 708 N N . LEU A 1 92 ? -3.188 4.452 11.510 1.00 89.94 92 LEU A N 1
ATOM 709 C CA . LEU A 1 92 ? -3.961 4.354 10.274 1.00 89.94 92 LEU A CA 1
ATOM 710 C C . LEU A 1 92 ? -3.959 5.690 9.515 1.00 89.94 92 LEU A C 1
ATOM 712 O O . LEU A 1 92 ? -3.693 5.724 8.317 1.00 89.94 92 LEU A O 1
ATOM 716 N N . ALA A 1 93 ? -4.207 6.797 10.217 1.00 91.19 93 ALA A N 1
ATOM 717 C CA . ALA A 1 93 ? -4.196 8.131 9.630 1.00 91.19 93 ALA A CA 1
ATOM 718 C C . ALA A 1 93 ? -2.812 8.512 9.081 1.00 91.19 93 ALA A C 1
ATOM 720 O O . ALA A 1 93 ? -2.728 9.082 7.992 1.00 91.19 93 ALA A O 1
ATOM 721 N N . SER A 1 94 ? -1.727 8.168 9.784 1.00 89.62 94 SER A N 1
ATOM 722 C CA . SER A 1 94 ? -0.371 8.433 9.298 1.00 89.62 94 SER A CA 1
ATOM 723 C C . SER A 1 94 ? -0.042 7.610 8.053 1.00 89.62 94 SER A C 1
ATOM 725 O O . SER A 1 94 ? 0.522 8.158 7.111 1.00 89.62 94 SER A O 1
ATOM 727 N N . MET A 1 95 ? -0.460 6.342 7.982 1.00 92.00 95 MET A N 1
ATOM 728 C CA . MET A 1 95 ? -0.309 5.515 6.778 1.00 92.00 95 MET A CA 1
ATOM 729 C C . MET A 1 95 ? -1.054 6.097 5.571 1.00 92.00 95 MET A C 1
ATOM 731 O O . MET A 1 95 ? -0.505 6.133 4.468 1.00 92.00 95 MET A O 1
ATOM 735 N N . VAL A 1 96 ? -2.280 6.597 5.764 1.00 91.44 96 VAL A N 1
ATOM 736 C CA . VAL A 1 96 ? -3.037 7.265 4.690 1.00 91.44 96 VAL A CA 1
ATOM 737 C C . VAL A 1 96 ? -2.322 8.536 4.238 1.00 91.44 96 VAL A C 1
ATOM 739 O O . VAL A 1 96 ? -2.153 8.741 3.038 1.00 91.44 96 VAL A O 1
ATOM 742 N N . ALA A 1 97 ? -1.856 9.362 5.178 1.00 90.00 97 ALA A N 1
ATOM 743 C CA . ALA A 1 97 ? -1.124 10.586 4.866 1.00 90.00 97 ALA A CA 1
ATOM 744 C C . ALA A 1 97 ? 0.168 10.297 4.085 1.00 90.00 97 ALA A C 1
ATOM 746 O O . ALA A 1 97 ? 0.430 10.939 3.072 1.00 90.00 97 ALA A O 1
ATOM 747 N N . LEU A 1 98 ? 0.939 9.289 4.500 1.00 88.81 98 LEU A N 1
ATOM 748 C CA . LEU A 1 98 ? 2.138 8.851 3.784 1.00 88.81 98 LEU A CA 1
ATOM 749 C C . LEU A 1 98 ? 1.808 8.356 2.373 1.00 88.81 98 LEU A C 1
ATOM 751 O O . LEU A 1 98 ? 2.526 8.684 1.433 1.00 88.81 98 LEU A O 1
ATOM 755 N N . THR A 1 99 ? 0.701 7.631 2.210 1.00 87.88 99 THR A N 1
ATOM 756 C CA . THR A 1 99 ? 0.247 7.146 0.898 1.00 87.88 99 THR A CA 1
ATOM 757 C C . THR A 1 99 ? -0.177 8.300 -0.014 1.00 87.88 99 THR A C 1
ATOM 759 O O . THR A 1 99 ? 0.175 8.302 -1.186 1.00 87.88 99 THR A O 1
ATOM 762 N N . LEU A 1 100 ? -0.866 9.320 0.511 1.00 88.94 100 LEU A N 1
ATOM 763 C CA . LEU A 1 100 ? -1.194 10.548 -0.231 1.00 88.94 100 LEU A CA 1
ATOM 764 C C . LEU A 1 100 ? 0.059 11.312 -0.671 1.00 88.94 100 LEU A C 1
ATOM 766 O O . LEU A 1 100 ? 0.152 11.759 -1.811 1.00 88.94 100 LEU A O 1
ATOM 770 N N . VAL A 1 101 ? 1.046 11.442 0.219 1.00 86.88 101 VAL A N 1
ATOM 771 C CA . VAL A 1 101 ? 2.314 12.102 -0.114 1.00 86.88 101 VAL A CA 1
ATOM 772 C C . VAL A 1 101 ? 3.090 11.303 -1.166 1.00 86.88 101 VAL A C 1
ATOM 774 O O . VAL A 1 101 ? 3.702 11.913 -2.044 1.00 86.88 101 VAL A O 1
ATOM 777 N N . ALA A 1 102 ? 3.041 9.968 -1.108 1.00 85.31 102 ALA A N 1
ATOM 778 C CA . ALA A 1 102 ? 3.659 9.077 -2.089 1.00 85.31 102 ALA A CA 1
ATOM 779 C C . ALA A 1 102 ? 3.001 9.169 -3.475 1.00 85.31 102 ALA A C 1
ATOM 781 O O . ALA A 1 102 ? 3.713 9.167 -4.478 1.00 85.31 102 ALA A O 1
ATOM 782 N N . ASP A 1 103 ? 1.670 9.274 -3.523 1.00 83.56 103 ASP A N 1
ATOM 783 C CA . ASP A 1 103 ? 0.898 9.447 -4.759 1.00 83.56 103 ASP A CA 1
ATOM 784 C C . ASP A 1 103 ? 1.231 10.784 -5.437 1.00 83.56 103 ASP A C 1
ATOM 786 O O . ASP A 1 103 ? 1.559 10.832 -6.621 1.00 83.56 103 ASP A O 1
ATOM 790 N N . TYR A 1 104 ? 1.289 11.870 -4.657 1.00 83.44 104 TYR A N 1
ATOM 791 C CA . TYR A 1 104 ? 1.662 13.188 -5.177 1.00 83.44 104 TYR A CA 1
ATOM 792 C C . TYR A 1 104 ? 3.144 13.282 -5.592 1.00 83.44 104 TYR A C 1
ATOM 794 O O . TYR A 1 104 ? 3.481 13.976 -6.550 1.00 83.44 104 TYR A O 1
ATOM 802 N N . ASN A 1 105 ? 4.051 12.584 -4.894 1.00 80.75 105 ASN A N 1
ATOM 803 C CA . ASN A 1 105 ? 5.500 12.647 -5.126 1.00 80.75 105 ASN A CA 1
ATOM 804 C C . ASN A 1 105 ? 6.068 11.319 -5.641 1.00 80.75 105 ASN A C 1
ATOM 806 O O . ASN A 1 105 ? 6.907 10.696 -4.981 1.00 80.75 105 ASN A O 1
ATOM 810 N N . VAL A 1 106 ? 5.686 10.922 -6.858 1.00 68.75 106 VAL A N 1
ATOM 811 C CA . VAL A 1 106 ? 6.118 9.653 -7.479 1.00 68.75 106 VAL A CA 1
ATOM 812 C C . VAL A 1 106 ? 7.646 9.460 -7.450 1.00 68.75 106 VAL A C 1
ATOM 814 O O . VAL A 1 106 ? 8.125 8.351 -7.224 1.00 68.75 106 VAL A O 1
ATOM 817 N N . GLY A 1 107 ? 8.434 10.537 -7.578 1.00 67.44 107 GLY A N 1
ATOM 818 C CA . GLY A 1 107 ? 9.904 10.479 -7.538 1.00 67.44 107 GLY A CA 1
ATOM 819 C C . GLY A 1 107 ? 10.515 10.031 -6.199 1.00 67.44 107 GLY A C 1
ATOM 820 O O . GLY A 1 107 ? 11.604 9.466 -6.194 1.00 67.44 107 GLY A O 1
ATOM 821 N N . HIS A 1 108 ? 9.818 10.226 -5.074 1.00 66.31 108 HIS A N 1
ATOM 822 C CA . HIS A 1 108 ? 10.269 9.820 -3.731 1.00 66.31 108 HIS A CA 1
ATOM 823 C C . HIS A 1 108 ? 9.363 8.755 -3.099 1.00 66.31 108 HIS A C 1
ATOM 825 O O . HIS A 1 108 ? 9.501 8.443 -1.913 1.00 66.31 108 HIS A O 1
ATOM 831 N N . ALA A 1 109 ? 8.456 8.167 -3.885 1.00 72.38 109 ALA A N 1
ATOM 832 C CA . ALA A 1 109 ? 7.461 7.208 -3.416 1.00 72.38 109 ALA A CA 1
ATOM 833 C C . ALA A 1 109 ? 8.074 6.049 -2.614 1.00 72.38 109 ALA A C 1
ATOM 835 O O . ALA A 1 109 ? 7.484 5.602 -1.637 1.00 72.38 109 ALA A O 1
ATOM 836 N N . ASN A 1 110 ? 9.293 5.613 -2.946 1.00 73.44 110 ASN A N 1
ATOM 83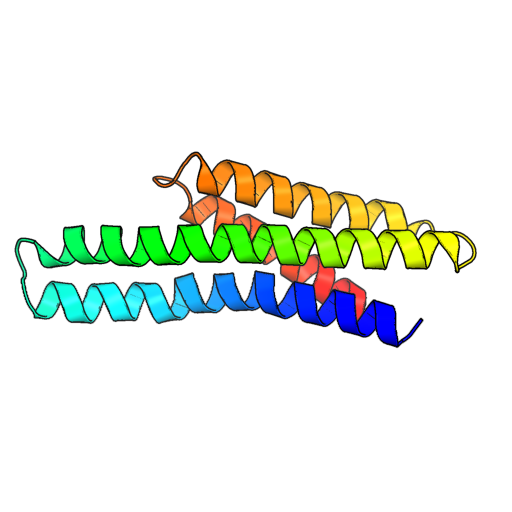7 C CA . ASN A 1 110 ? 9.966 4.505 -2.264 1.00 73.44 110 ASN A CA 1
ATOM 838 C C . ASN A 1 110 ? 10.153 4.734 -0.744 1.00 73.44 110 ASN A C 1
ATOM 840 O O . ASN A 1 110 ? 9.941 3.826 0.064 1.00 73.44 110 ASN A O 1
ATOM 844 N N . ILE A 1 111 ? 10.491 5.962 -0.329 1.00 75.81 111 ILE A N 1
ATOM 845 C CA . ILE A 1 111 ? 10.696 6.295 1.092 1.00 75.81 111 ILE A CA 1
ATOM 846 C C . ILE A 1 111 ? 9.353 6.260 1.834 1.00 75.81 111 ILE A C 1
ATOM 848 O O . ILE A 1 111 ? 9.235 5.658 2.901 1.00 75.81 111 ILE A O 1
ATOM 852 N N . PHE A 1 112 ? 8.318 6.853 1.242 1.00 77.50 112 PHE A N 1
ATOM 853 C CA . PHE A 1 112 ? 6.982 6.913 1.835 1.00 77.50 112 PHE A CA 1
ATOM 854 C C . PHE A 1 112 ? 6.295 5.541 1.884 1.00 77.50 112 PHE A C 1
ATOM 856 O O . PHE A 1 112 ? 5.631 5.221 2.873 1.00 77.50 112 PHE A O 1
ATOM 863 N N . LEU A 1 113 ? 6.514 4.694 0.875 1.00 78.81 113 LEU A N 1
ATOM 864 C CA . LEU A 1 113 ? 6.071 3.299 0.868 1.00 78.81 113 LEU A CA 1
ATOM 865 C C . LEU A 1 113 ? 6.721 2.514 2.011 1.00 78.81 113 LEU A C 1
ATOM 867 O O . LEU A 1 113 ? 6.021 1.845 2.767 1.00 78.81 113 LEU A O 1
ATOM 871 N N . SER A 1 114 ? 8.033 2.664 2.211 1.00 80.00 114 SER A N 1
ATOM 872 C CA . SER A 1 114 ? 8.758 2.011 3.311 1.00 80.00 114 SER A CA 1
ATOM 873 C C . SER A 1 114 ? 8.210 2.415 4.688 1.00 80.00 114 SER A C 1
ATOM 875 O O . SER A 1 114 ? 7.975 1.563 5.544 1.00 80.00 114 SER A O 1
ATOM 877 N N . LEU A 1 115 ? 7.932 3.707 4.895 1.00 83.19 115 LEU A N 1
ATOM 878 C CA . LEU A 1 115 ? 7.322 4.202 6.136 1.00 83.19 115 LEU A CA 1
ATOM 879 C C . LEU A 1 115 ? 5.894 3.671 6.338 1.00 83.19 115 LEU A C 1
ATOM 881 O O . LEU A 1 115 ? 5.513 3.323 7.457 1.00 83.19 115 LEU A O 1
ATOM 885 N N . THR A 1 116 ? 5.121 3.557 5.257 1.00 84.31 116 THR A N 1
ATOM 886 C CA . THR A 1 116 ? 3.768 2.983 5.293 1.00 84.31 116 THR A CA 1
ATOM 887 C C . THR A 1 116 ? 3.814 1.501 5.672 1.00 84.31 116 THR A C 1
ATOM 889 O O . THR A 1 116 ? 3.016 1.051 6.494 1.00 84.31 116 THR A O 1
ATOM 892 N N . VAL A 1 117 ? 4.802 0.756 5.164 1.00 86.44 117 VAL A N 1
ATOM 893 C CA . VAL A 1 117 ? 5.025 -0.652 5.524 1.00 86.44 117 VAL A CA 1
ATOM 894 C C . VAL A 1 117 ? 5.328 -0.807 7.015 1.00 86.44 117 VAL A C 1
ATOM 896 O O . VAL A 1 117 ? 4.745 -1.670 7.669 1.00 86.44 117 VAL A O 1
ATOM 899 N N . ILE A 1 118 ? 6.169 0.060 7.587 1.00 87.25 118 ILE A N 1
ATOM 900 C CA . ILE A 1 118 ? 6.466 0.055 9.029 1.00 87.25 118 ILE A CA 1
ATOM 901 C C . ILE A 1 118 ? 5.192 0.297 9.852 1.00 87.25 118 ILE A C 1
ATOM 903 O O . ILE A 1 118 ? 4.935 -0.426 10.816 1.00 87.25 118 ILE A O 1
ATOM 907 N N . GLY A 1 119 ? 4.365 1.271 9.456 1.00 83.94 119 GLY A N 1
ATOM 908 C CA . GLY A 1 119 ? 3.070 1.525 10.097 1.00 83.94 119 GLY A CA 1
ATOM 909 C C . GLY A 1 119 ? 2.137 0.311 10.038 1.00 83.94 119 GLY A C 1
ATOM 910 O O . GLY A 1 119 ? 1.533 -0.063 11.045 1.00 83.94 119 GLY A O 1
ATOM 911 N N . GLY A 1 120 ? 2.079 -0.362 8.887 1.00 83.62 120 GLY A N 1
ATOM 912 C CA . GLY A 1 120 ? 1.267 -1.563 8.708 1.00 83.62 120 GLY A CA 1
ATOM 913 C C . GLY A 1 120 ? 1.744 -2.736 9.565 1.00 83.62 120 GLY A C 1
ATOM 914 O O . GLY A 1 120 ? 0.926 -3.410 10.190 1.00 83.62 120 GLY A O 1
ATOM 915 N N . LEU A 1 121 ? 3.060 -2.942 9.668 1.00 87.62 121 LEU A N 1
ATOM 916 C CA . LEU A 1 121 ? 3.646 -3.947 10.559 1.00 87.62 121 LEU A CA 1
ATOM 917 C C . LEU A 1 121 ? 3.359 -3.641 12.032 1.00 87.62 121 LEU A C 1
ATOM 919 O O . LEU A 1 121 ? 3.053 -4.557 12.794 1.00 87.62 121 LEU A O 1
ATOM 923 N N . ALA A 1 122 ? 3.390 -2.367 12.434 1.00 85.50 122 ALA A N 1
ATOM 924 C CA . ALA A 1 122 ? 3.017 -1.965 13.787 1.00 85.50 122 ALA A CA 1
ATOM 925 C C . ALA A 1 122 ? 1.546 -2.301 14.099 1.00 85.50 122 ALA A C 1
ATOM 927 O O . ALA A 1 122 ? 1.246 -2.791 15.191 1.00 85.50 122 ALA A O 1
ATOM 928 N N . LEU A 1 123 ? 0.632 -2.104 13.139 1.00 84.00 123 LEU A N 1
ATOM 929 C CA . LEU A 1 123 ? -0.773 -2.504 13.289 1.00 84.00 123 LEU A CA 1
ATOM 930 C C . LEU A 1 123 ? -0.936 -4.027 13.338 1.00 84.00 123 LEU A C 1
ATOM 932 O O . LEU A 1 123 ? -1.689 -4.521 14.175 1.00 84.00 123 LEU A O 1
ATOM 936 N N . ALA A 1 124 ? -0.215 -4.767 12.494 1.00 83.81 124 ALA A N 1
ATOM 937 C CA . ALA A 1 124 ? -0.250 -6.228 12.478 1.00 83.81 124 ALA A CA 1
ATOM 938 C C . ALA A 1 124 ? 0.270 -6.827 13.795 1.00 83.81 124 ALA A C 1
ATOM 940 O O . ALA A 1 124 ? -0.364 -7.714 14.364 1.00 83.81 124 ALA A O 1
ATOM 941 N N . PHE A 1 125 ? 1.380 -6.301 14.322 1.00 85.25 125 PHE A N 1
ATOM 942 C CA . PHE A 1 125 ? 1.915 -6.691 15.627 1.00 85.25 125 PHE A CA 1
ATOM 943 C C . PHE A 1 125 ? 0.907 -6.432 16.752 1.00 85.25 125 PHE A C 1
ATOM 945 O O . PHE A 1 125 ? 0.742 -7.264 17.644 1.00 85.25 125 PHE A O 1
ATOM 952 N N . TRP A 1 126 ? 0.206 -5.295 16.706 1.00 77.81 126 TRP A N 1
ATOM 953 C CA . TRP A 1 126 ? -0.811 -4.980 17.703 1.00 77.81 126 TRP A CA 1
ATOM 954 C C . TRP A 1 126 ? -1.996 -5.949 17.636 1.00 77.81 126 TRP A C 1
ATOM 956 O O . TRP A 1 126 ? -2.457 -6.415 18.676 1.00 77.81 126 TRP A O 1
ATOM 966 N N . GLU A 1 127 ? -2.476 -6.273 16.434 1.00 78.50 127 GLU A N 1
ATOM 967 C CA . GLU A 1 127 ? -3.555 -7.247 16.240 1.00 78.50 127 GLU A CA 1
ATOM 968 C C . GLU A 1 127 ? -3.155 -8.663 16.662 1.00 78.50 127 GLU A C 1
ATOM 970 O O . GLU A 1 127 ? -4.000 -9.390 17.167 1.00 78.50 127 GLU A O 1
ATOM 975 N N . ALA A 1 128 ? -1.890 -9.065 16.519 1.00 77.31 128 ALA A N 1
ATOM 976 C CA . ALA A 1 128 ? -1.418 -10.382 16.959 1.00 77.31 128 ALA A CA 1
ATOM 977 C C . ALA A 1 128 ? -1.397 -10.552 18.492 1.00 77.31 128 ALA A C 1
ATOM 979 O O . ALA A 1 128 ? -1.301 -11.674 18.987 1.00 77.31 128 ALA A O 1
ATOM 980 N N . ARG A 1 129 ? -1.460 -9.451 19.251 1.00 75.12 129 ARG A N 1
ATOM 981 C CA . ARG A 1 129 ? -1.375 -9.450 20.719 1.00 75.12 129 ARG A CA 1
ATOM 982 C C . ARG A 1 129 ? -2.735 -9.564 21.422 1.00 75.12 129 ARG A C 1
ATOM 984 O O . ARG A 1 129 ? -2.765 -9.633 22.650 1.00 75.12 129 ARG A O 1
ATOM 991 N N . GLU A 1 130 ? -3.834 -9.523 20.673 1.00 66.38 130 GLU A N 1
ATOM 992 C CA . GLU A 1 130 ? -5.221 -9.600 21.170 1.00 66.38 130 GLU A CA 1
ATOM 993 C C . GLU A 1 130 ? -5.920 -10.898 20.771 1.00 66.38 130 GLU A C 1
ATOM 995 O O . GLU A 1 130 ? -6.776 -11.354 21.552 1.00 66.38 130 GLU A O 1
#

Sequence (130 aa):
MILLRYLYVLALVVWLGGMVVAGGVAAPSIFAVLQEWNPVEGRVLAGRVFGEVLQRLYWLGYASAAVMFVALTLHRLLGARPIRYGVRATILASMVALTLVADYNVGHANIFLSLTVIGGLALAFWEARE

Radius of gyration: 17.0 Å; chains: 1; bounding box: 39×24×51 Å

pLDDT: mean 86.86, std 8.9, range [55.22, 97.38]

Secondary structure (DSSP, 8-state):
-HHHHHHHHHHHHHHHHHHHHIIIIIHHHHHHHHHHH-TTTHHHHHHHHHHHHHHHHHHHHHHHHHHHHHHHHHHHHHS---THHHHHHHHHHHHHHHHHHHHHTGGGHHHHHHHHHHHHHHHHHHHHT-